Protein AF-H7FRU9-F1 (afdb_monomer_lite)

Radius of gyration: 12.47 Å; chains: 1; bounding box: 28×18×34 Å

Sequence (49 aa):
MRIATDKVDATSKLSNVISMIDKLAKKNIIHDNKASNLKSKLTKFVSKL

Structure (mmCIF, N/CA/C/O backbone):
data_AF-H7FRU9-F1
#
_entry.id   AF-H7FRU9-F1
#
loop_
_atom_site.group_PDB
_atom_site.id
_atom_site.type_symbol
_atom_site.label_atom_id
_atom_site.label_alt_id
_atom_site.label_comp_id
_atom_site.label_asym_id
_atom_site.label_entity_id
_atom_site.label_seq_id
_atom_site.pdbx_PDB_ins_code
_atom_site.Cartn_x
_atom_site.Cartn_y
_atom_site.Cartn_z
_atom_site.occupancy
_atom_site.B_iso_or_equiv
_atom_site.auth_seq_id
_atom_site.auth_comp_id
_atom_site.auth_asym_id
_atom_site.auth_atom_id
_atom_site.pdbx_PDB_model_num
ATOM 1 N N . MET A 1 1 ? 20.597 -7.237 -21.315 1.00 44.34 1 MET A N 1
ATOM 2 C CA . MET A 1 1 ? 19.361 -7.895 -20.830 1.00 44.34 1 MET A CA 1
ATOM 3 C C . MET A 1 1 ? 19.040 -7.446 -19.399 1.00 44.34 1 MET A C 1
ATOM 5 O O . MET A 1 1 ? 19.567 -8.037 -18.472 1.00 44.34 1 MET A O 1
ATOM 9 N N . ARG A 1 2 ? 18.237 -6.381 -19.212 1.00 51.66 2 ARG A N 1
ATOM 10 C CA . ARG A 1 2 ? 17.653 -5.946 -17.911 1.00 51.66 2 ARG A CA 1
ATOM 11 C C . ARG A 1 2 ? 16.332 -5.161 -18.094 1.00 51.66 2 ARG A C 1
ATOM 13 O O . ARG A 1 2 ? 16.033 -4.268 -17.319 1.00 51.66 2 ARG A O 1
ATOM 20 N N . ILE A 1 3 ? 15.598 -5.390 -19.187 1.00 50.38 3 ILE A N 1
ATOM 21 C CA . ILE A 1 3 ? 14.496 -4.491 -19.603 1.00 50.38 3 ILE A CA 1
ATOM 22 C C . ILE A 1 3 ? 13.114 -5.156 -19.450 1.00 50.38 3 ILE A C 1
ATOM 24 O O . ILE A 1 3 ? 12.106 -4.466 -19.392 1.00 50.38 3 ILE A O 1
ATOM 28 N N . ALA A 1 4 ? 13.052 -6.487 -19.319 1.00 50.22 4 ALA A N 1
ATOM 29 C CA . ALA A 1 4 ? 11.789 -7.233 -19.361 1.00 50.22 4 ALA A CA 1
ATOM 30 C C . ALA A 1 4 ? 11.556 -8.209 -18.191 1.00 50.22 4 ALA A C 1
ATOM 32 O O . ALA A 1 4 ? 10.449 -8.717 -18.056 1.00 50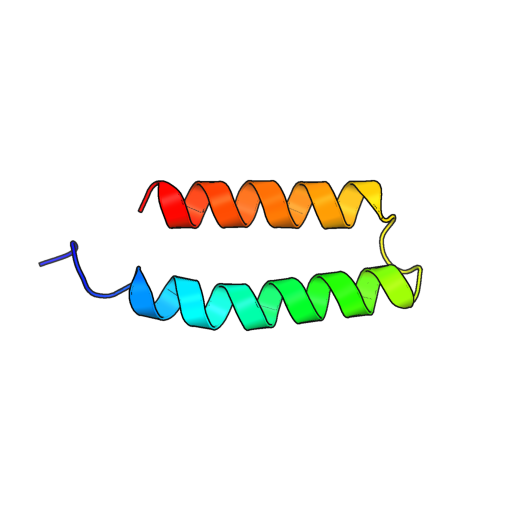.22 4 ALA A O 1
ATOM 33 N N . THR A 1 5 ? 12.549 -8.484 -17.338 1.00 52.66 5 THR A N 1
ATOM 34 C CA . THR A 1 5 ? 12.455 -9.588 -16.363 1.00 52.66 5 THR A CA 1
ATOM 35 C C . THR A 1 5 ? 11.574 -9.305 -15.153 1.00 52.66 5 THR A C 1
ATOM 37 O O . THR A 1 5 ? 11.045 -10.247 -14.582 1.00 52.66 5 THR A O 1
ATOM 40 N N . ASP A 1 6 ? 11.344 -8.044 -14.783 1.00 57.50 6 ASP A N 1
ATOM 41 C CA . ASP A 1 6 ? 10.758 -7.759 -13.467 1.00 57.50 6 ASP A CA 1
ATOM 42 C C . ASP A 1 6 ? 9.508 -6.890 -13.501 1.00 57.50 6 ASP A C 1
ATOM 44 O O . ASP A 1 6 ? 8.872 -6.731 -12.474 1.00 57.50 6 ASP A O 1
ATOM 48 N N . LYS A 1 7 ? 9.094 -6.331 -14.640 1.00 63.78 7 LYS A N 1
ATOM 49 C CA . LYS A 1 7 ? 7.921 -5.438 -14.673 1.00 63.78 7 LYS A CA 1
ATOM 50 C C . LYS A 1 7 ? 6.607 -6.216 -14.556 1.00 63.78 7 LYS A C 1
ATOM 52 O O . LYS A 1 7 ? 5.720 -5.844 -13.790 1.00 63.78 7 LYS A O 1
ATOM 57 N N . VAL A 1 8 ? 6.518 -7.346 -15.257 1.00 67.50 8 VAL A N 1
ATOM 58 C CA . VAL A 1 8 ? 5.390 -8.290 -15.158 1.00 67.50 8 VAL A CA 1
ATOM 59 C C . VAL A 1 8 ? 5.379 -8.949 -13.775 1.00 67.50 8 VAL A C 1
ATOM 61 O O . VAL A 1 8 ? 4.353 -8.994 -13.099 1.00 67.50 8 VAL A O 1
ATOM 64 N N . ASP A 1 9 ? 6.557 -9.355 -13.311 1.00 72.75 9 ASP A N 1
ATOM 65 C CA . ASP A 1 9 ? 6.753 -10.038 -12.035 1.00 72.75 9 ASP A CA 1
ATOM 66 C C . ASP A 1 9 ? 6.501 -9.114 -10.827 1.00 72.75 9 ASP A C 1
ATOM 68 O O . ASP A 1 9 ? 5.852 -9.494 -9.847 1.00 72.75 9 ASP A O 1
ATOM 72 N N . ALA A 1 10 ? 6.925 -7.851 -10.924 1.00 74.12 10 ALA A N 1
ATOM 73 C CA . ALA A 1 10 ? 6.636 -6.805 -9.951 1.00 74.12 10 ALA A CA 1
ATOM 74 C C . ALA A 1 10 ? 5.154 -6.444 -9.935 1.00 74.12 10 ALA A C 1
ATOM 76 O O . ALA A 1 10 ? 4.633 -6.184 -8.858 1.00 74.12 10 ALA A O 1
ATOM 77 N N . THR A 1 11 ? 4.453 -6.468 -11.072 1.00 77.00 11 THR A N 1
ATOM 78 C CA . THR A 1 11 ? 3.004 -6.195 -11.117 1.00 77.00 11 THR A CA 1
ATOM 79 C C . THR A 1 11 ? 2.212 -7.283 -10.381 1.00 77.00 11 THR A C 1
ATOM 81 O O . THR A 1 11 ? 1.324 -6.978 -9.577 1.00 77.00 11 THR A O 1
ATOM 84 N N . SER A 1 12 ? 2.592 -8.552 -10.562 1.00 78.50 12 SER A N 1
ATOM 85 C CA . SER A 1 12 ? 2.020 -9.675 -9.803 1.00 78.50 12 SER A CA 1
ATOM 86 C C . SER A 1 12 ? 2.331 -9.582 -8.306 1.00 78.50 12 SER A C 1
ATOM 88 O O . SER A 1 12 ? 1.430 -9.685 -7.469 1.00 78.50 12 SER A O 1
ATOM 90 N N . LYS A 1 13 ? 3.591 -9.318 -7.937 1.00 82.19 13 LYS A N 1
ATOM 91 C CA . LYS A 1 13 ? 4.002 -9.159 -6.529 1.00 82.19 13 LYS A CA 1
ATOM 92 C C . LYS A 1 13 ? 3.352 -7.934 -5.872 1.00 82.19 13 LYS A C 1
ATOM 94 O O . LYS A 1 13 ? 2.992 -7.992 -4.696 1.00 82.19 13 LYS A O 1
ATOM 99 N N . LEU A 1 14 ? 3.132 -6.859 -6.627 1.00 85.00 14 LEU A N 1
ATOM 100 C CA . LEU A 1 14 ? 2.485 -5.633 -6.164 1.00 85.00 14 LEU A CA 1
ATOM 101 C C . LEU A 1 14 ? 1.051 -5.900 -5.691 1.00 85.00 14 LEU A C 1
ATOM 103 O O . LEU A 1 14 ? 0.682 -5.431 -4.617 1.00 85.00 14 LEU A O 1
ATOM 107 N N . SER A 1 15 ? 0.272 -6.701 -6.422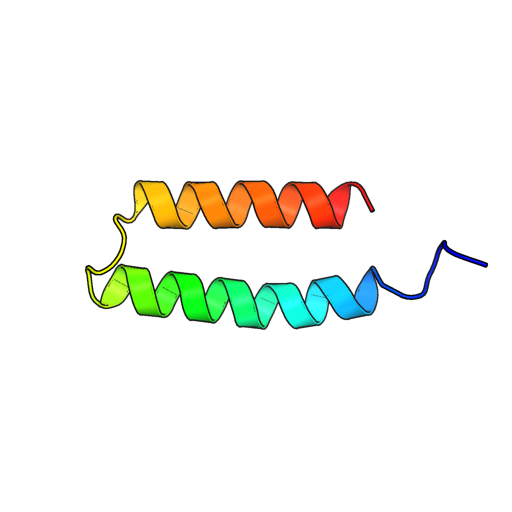 1.00 86.88 15 SER A N 1
ATOM 108 C CA . SER A 1 15 ? -1.109 -7.041 -6.033 1.00 86.88 15 SER A CA 1
ATOM 109 C C . SER A 1 15 ? -1.175 -7.786 -4.691 1.00 86.88 15 SER A C 1
ATOM 111 O O . SER A 1 15 ? -2.030 -7.494 -3.847 1.00 86.88 15 SER A O 1
ATOM 113 N N . ASN A 1 16 ? -0.219 -8.689 -4.442 1.00 88.31 16 ASN A N 1
ATOM 114 C CA . ASN A 1 16 ? -0.098 -9.394 -3.163 1.00 88.31 16 ASN A CA 1
ATOM 115 C C . ASN A 1 16 ? 0.279 -8.441 -2.018 1.00 88.31 16 ASN A C 1
ATOM 117 O O . ASN A 1 16 ? -0.344 -8.477 -0.954 1.00 88.31 16 ASN A O 1
ATOM 121 N N . VAL A 1 17 ? 1.250 -7.550 -2.237 1.00 88.12 17 VAL A N 1
ATOM 122 C CA . VAL A 1 17 ? 1.687 -6.568 -1.228 1.00 88.12 17 VAL A CA 1
ATOM 123 C C . VAL A 1 17 ? 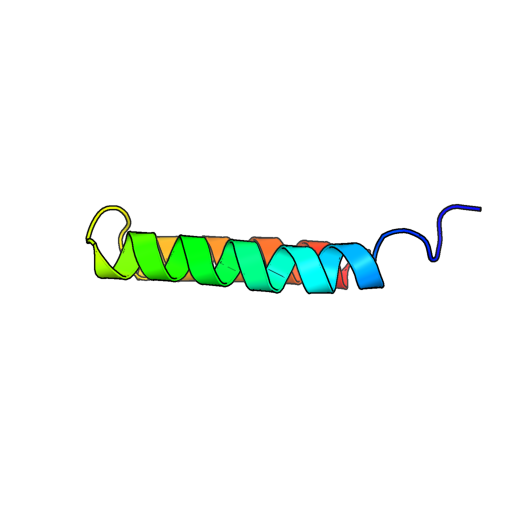0.581 -5.558 -0.914 1.00 88.12 17 VAL A C 1
ATOM 125 O O . VAL A 1 17 ? 0.342 -5.270 0.258 1.00 88.12 17 VAL A O 1
ATOM 128 N N . ILE A 1 18 ? -0.146 -5.065 -1.921 1.00 90.81 18 ILE A N 1
ATOM 129 C CA . ILE A 1 18 ? -1.305 -4.179 -1.724 1.00 90.81 18 ILE A CA 1
ATOM 130 C C . ILE A 1 18 ? -2.359 -4.876 -0.857 1.00 90.81 18 ILE A C 1
ATOM 132 O O . ILE A 1 18 ? -2.820 -4.298 0.126 1.00 90.81 18 ILE A O 1
ATOM 136 N N . SER A 1 19 ? -2.660 -6.144 -1.147 1.00 91.94 19 SER A N 1
ATOM 137 C CA . SER A 1 19 ? -3.604 -6.941 -0.356 1.00 91.94 19 SER A CA 1
ATOM 138 C C . SER A 1 19 ? -3.152 -7.125 1.099 1.00 91.94 19 SER A C 1
ATOM 140 O O . SER A 1 19 ? -3.984 -7.128 2.008 1.00 91.94 19 SER A O 1
ATOM 142 N N . MET A 1 20 ? -1.846 -7.266 1.357 1.00 93.31 20 MET A N 1
ATOM 143 C CA . MET A 1 20 ? -1.303 -7.319 2.723 1.00 93.31 20 MET A CA 1
ATOM 144 C C . MET A 1 20 ? -1.428 -5.970 3.434 1.00 93.31 20 MET A C 1
ATOM 146 O O . MET A 1 20 ? -1.874 -5.936 4.579 1.00 93.31 20 MET A O 1
ATOM 150 N N . ILE A 1 21 ? -1.101 -4.866 2.757 1.00 91.12 21 ILE A N 1
ATOM 151 C CA . ILE A 1 21 ? -1.257 -3.507 3.296 1.00 91.12 21 ILE A CA 1
ATOM 152 C C . ILE A 1 21 ? -2.723 -3.253 3.672 1.00 91.12 21 ILE A C 1
ATOM 154 O O . ILE A 1 21 ? -2.998 -2.773 4.769 1.00 91.12 21 ILE A O 1
ATOM 158 N N . ASP A 1 22 ? -3.666 -3.647 2.818 1.00 92.38 22 ASP A N 1
ATOM 159 C CA . ASP A 1 22 ? -5.097 -3.490 3.088 1.00 92.38 22 ASP A CA 1
ATOM 160 C C . ASP A 1 22 ? -5.584 -4.339 4.262 1.00 92.38 22 ASP A C 1
ATOM 162 O O . ASP A 1 22 ? -6.389 -3.880 5.073 1.00 92.38 22 ASP A O 1
ATOM 166 N N . LYS A 1 23 ? -5.061 -5.559 4.418 1.00 94.62 23 LYS A N 1
ATOM 167 C CA . LYS A 1 23 ? -5.352 -6.391 5.594 1.00 94.62 23 LYS A CA 1
ATOM 168 C C . LYS A 1 23 ? -4.821 -5.762 6.884 1.00 94.62 23 LYS A C 1
ATOM 170 O O . LYS A 1 23 ? -5.497 -5.836 7.906 1.00 94.62 23 LYS A O 1
ATOM 175 N N . LEU A 1 24 ? -3.637 -5.152 6.852 1.00 92.94 24 LEU A N 1
ATOM 176 C CA . LEU A 1 24 ? -3.047 -4.483 8.016 1.00 92.94 24 LEU A CA 1
ATOM 177 C C . LEU A 1 24 ? -3.796 -3.190 8.377 1.00 92.94 24 LEU A C 1
ATOM 179 O O . LEU A 1 24 ? -3.978 -2.919 9.564 1.00 92.94 24 LEU A O 1
ATOM 183 N N . ALA A 1 25 ? -4.278 -2.442 7.380 1.00 93.94 25 ALA A N 1
ATOM 184 C CA . ALA A 1 25 ? -5.117 -1.259 7.585 1.00 93.94 25 ALA A CA 1
ATOM 185 C C . ALA A 1 25 ? -6.468 -1.626 8.216 1.00 93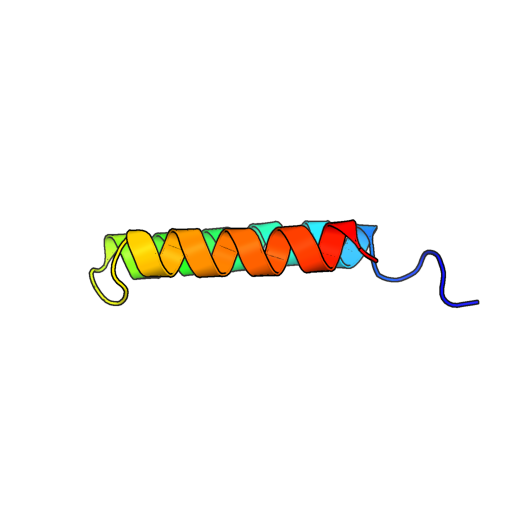.94 25 ALA A C 1
ATOM 187 O O . ALA A 1 25 ? -6.828 -1.093 9.260 1.00 93.94 25 ALA A O 1
ATOM 188 N N . LYS A 1 26 ? -7.155 -2.649 7.682 1.00 93.44 26 LYS A N 1
ATOM 189 C CA . LYS A 1 26 ? -8.418 -3.163 8.251 1.00 93.44 26 LYS A CA 1
ATOM 190 C C . LYS A 1 26 ? -8.287 -3.666 9.690 1.00 93.44 26 LYS A C 1
ATOM 192 O O . LYS A 1 26 ? -9.251 -3.620 10.445 1.00 93.44 26 LYS A O 1
ATOM 197 N N . LYS A 1 27 ? -7.108 -4.165 10.071 1.00 95.38 27 LYS A N 1
ATOM 198 C CA . LYS A 1 27 ? -6.802 -4.589 11.446 1.00 95.38 27 LYS A CA 1
ATOM 199 C C . LYS A 1 27 ? -6.401 -3.429 12.368 1.00 95.38 27 LYS A C 1
ATOM 201 O O . LYS A 1 27 ? -6.018 -3.691 13.501 1.00 95.38 27 LYS A O 1
ATOM 206 N N . ASN A 1 28 ? -6.464 -2.179 11.902 1.00 92.38 28 ASN A N 1
ATOM 207 C CA . ASN A 1 28 ? -6.015 -0.979 12.616 1.00 92.38 28 ASN A CA 1
ATOM 208 C C . ASN A 1 28 ? -4.530 -1.012 13.039 1.00 92.38 28 ASN A C 1
ATOM 210 O O . ASN A 1 28 ? -4.122 -0.281 13.936 1.00 92.38 28 ASN A O 1
ATOM 214 N N . ILE A 1 29 ? -3.696 -1.840 12.392 1.00 95.75 29 ILE A N 1
ATOM 215 C CA . ILE A 1 29 ? -2.248 -1.926 12.677 1.00 95.75 29 ILE A CA 1
ATOM 216 C C . ILE A 1 29 ? -1.507 -0.744 12.036 1.00 95.75 29 ILE A C 1
ATOM 218 O O . ILE A 1 29 ? -0.517 -0.246 12.567 1.00 95.75 29 ILE A O 1
ATOM 222 N N . ILE A 1 30 ? -1.991 -0.283 10.882 1.00 93.56 30 ILE A N 1
ATOM 223 C CA . ILE A 1 30 ? -1.510 0.915 10.192 1.00 93.56 30 ILE A CA 1
ATOM 224 C C . ILE A 1 30 ? -2.693 1.825 9.874 1.00 93.56 30 ILE A C 1
ATOM 226 O O . ILE A 1 30 ? -3.755 1.355 9.490 1.00 93.56 30 ILE A O 1
ATOM 230 N N . HIS A 1 31 ? -2.490 3.134 10.000 1.00 95.00 31 HIS A N 1
ATOM 231 C CA . HIS A 1 31 ? -3.501 4.129 9.649 1.00 95.00 31 HIS A CA 1
ATOM 232 C C . HIS A 1 31 ? -3.781 4.131 8.134 1.00 95.00 31 HIS A C 1
ATOM 234 O O . HIS A 1 31 ? -2.844 3.996 7.339 1.00 95.00 31 HIS A O 1
ATOM 240 N N . ASP A 1 32 ? -5.024 4.397 7.721 1.00 92.62 32 ASP A N 1
ATOM 241 C CA . ASP A 1 32 ? -5.452 4.400 6.310 1.00 92.62 32 ASP A CA 1
ATOM 242 C C . ASP A 1 32 ? -4.598 5.324 5.430 1.00 92.62 32 ASP A C 1
ATOM 244 O O . ASP A 1 32 ? -4.068 4.918 4.397 1.00 92.62 32 ASP A O 1
ATOM 248 N N . ASN A 1 33 ? -4.338 6.550 5.895 1.00 94.19 33 ASN A N 1
ATOM 249 C CA . ASN A 1 33 ? -3.404 7.477 5.244 1.00 94.19 33 ASN A CA 1
ATOM 250 C C . ASN A 1 33 ? -1.994 6.893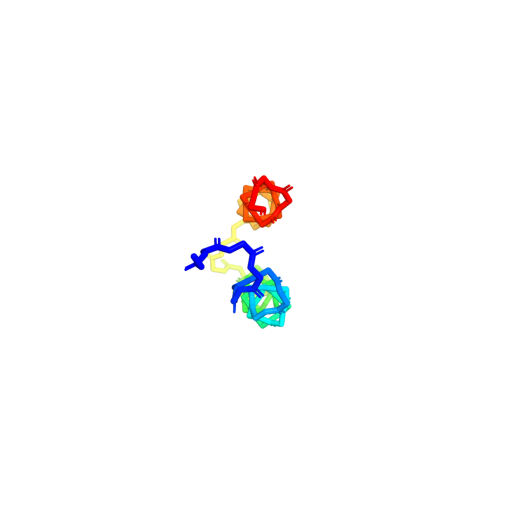 5.042 1.00 94.19 33 ASN A C 1
ATOM 252 O O . ASN A 1 33 ? -1.345 7.163 4.027 1.00 94.19 33 ASN A O 1
ATOM 256 N N . LYS A 1 34 ? -1.486 6.087 5.982 1.00 93.88 34 LYS A N 1
ATOM 257 C CA . LYS A 1 34 ? -0.172 5.442 5.847 1.00 93.88 34 LYS A CA 1
ATOM 258 C C . LYS A 1 34 ? -0.227 4.282 4.851 1.00 93.88 34 LYS A C 1
ATOM 260 O O . LYS A 1 34 ? 0.683 4.170 4.031 1.00 93.88 34 LYS A O 1
ATOM 265 N N . ALA A 1 35 ? -1.296 3.489 4.859 1.00 93.75 35 ALA A N 1
ATOM 266 C CA . ALA A 1 35 ? -1.538 2.452 3.859 1.00 93.75 35 ALA A CA 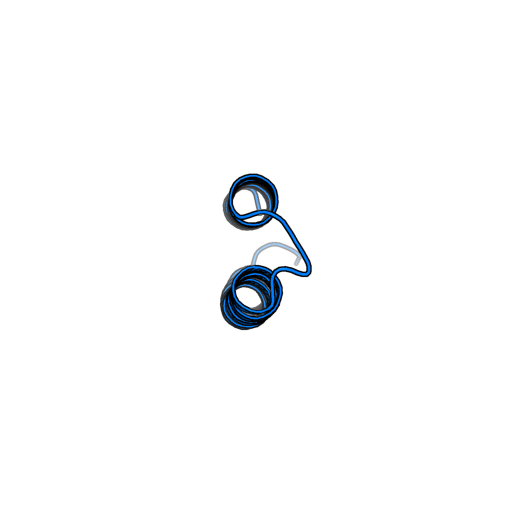1
ATOM 267 C C . ALA A 1 35 ? -1.592 3.041 2.436 1.00 93.75 35 ALA A C 1
ATOM 269 O O . ALA A 1 35 ? -0.850 2.598 1.558 1.00 93.75 35 ALA A O 1
ATOM 270 N N . SER A 1 36 ? -2.371 4.103 2.221 1.00 93.31 36 SER A N 1
ATOM 271 C CA . SER A 1 36 ? -2.470 4.809 0.933 1.00 93.31 36 SER A CA 1
ATOM 272 C C . SER A 1 36 ? -1.129 5.384 0.463 1.00 93.31 36 SER A C 1
ATOM 274 O O . SER A 1 36 ? -0.759 5.233 -0.704 1.00 93.31 36 SER A O 1
ATOM 276 N N . ASN A 1 37 ? -0.346 5.968 1.376 1.00 94.88 37 ASN A N 1
ATOM 277 C CA . ASN A 1 37 ? 0.996 6.466 1.063 1.00 94.88 37 ASN A CA 1
ATOM 278 C C . ASN A 1 37 ? 1.955 5.349 0.620 1.00 94.88 37 ASN A C 1
ATOM 280 O O . ASN A 1 37 ? 2.713 5.533 -0.336 1.00 94.88 37 ASN A O 1
ATOM 284 N N . LEU A 1 38 ? 1.926 4.190 1.286 1.00 92.69 38 LEU A N 1
ATOM 285 C CA . LEU A 1 38 ? 2.758 3.039 0.921 1.00 92.69 38 LEU A CA 1
ATOM 286 C C . LEU A 1 38 ? 2.380 2.487 -0.460 1.00 92.69 38 LEU A C 1
ATOM 288 O O . LEU A 1 38 ? 3.271 2.278 -1.285 1.00 92.69 38 LEU A O 1
ATOM 292 N N . LYS A 1 39 ? 1.079 2.345 -0.753 1.00 90.25 39 LYS A N 1
ATOM 293 C CA . LYS A 1 39 ? 0.592 1.914 -2.077 1.00 90.25 39 LYS A CA 1
ATOM 294 C C . LYS A 1 39 ? 1.045 2.855 -3.192 1.00 90.25 39 LYS A C 1
ATOM 296 O O . LYS A 1 39 ? 1.540 2.397 -4.221 1.00 90.25 39 LYS A O 1
ATOM 301 N N . SER A 1 40 ? 0.919 4.168 -2.983 1.00 91.75 40 SER A N 1
ATOM 302 C CA . SER A 1 40 ? 1.312 5.170 -3.981 1.00 91.75 40 SER A CA 1
ATOM 303 C C . SER A 1 40 ? 2.813 5.113 -4.291 1.00 91.75 40 SER A C 1
ATOM 305 O O . SER A 1 40 ? 3.201 5.131 -5.459 1.00 91.75 40 SER A O 1
ATOM 307 N N . LYS A 1 41 ? 3.669 4.982 -3.267 1.00 89.50 41 LYS A N 1
ATOM 308 C CA . LYS A 1 41 ? 5.128 4.867 -3.449 1.00 89.50 41 LYS A CA 1
ATOM 309 C C . LYS A 1 41 ? 5.522 3.609 -4.227 1.00 89.50 41 LYS A C 1
ATOM 311 O O . LYS A 1 41 ? 6.319 3.704 -5.157 1.00 89.50 41 LYS A O 1
ATOM 316 N N . LEU A 1 42 ? 4.943 2.463 -3.873 1.00 86.69 42 LEU A N 1
ATOM 317 C CA . LEU A 1 42 ? 5.182 1.184 -4.550 1.00 86.69 42 LEU A CA 1
ATOM 318 C C . LEU A 1 42 ? 4.734 1.221 -6.015 1.00 86.69 42 LEU A C 1
ATOM 320 O O . LEU A 1 42 ? 5.495 0.836 -6.897 1.00 86.69 42 LEU A O 1
ATOM 324 N N . THR A 1 43 ? 3.544 1.763 -6.282 1.00 86.69 43 THR A N 1
ATOM 325 C CA . THR A 1 43 ? 3.019 1.893 -7.651 1.00 86.69 43 THR A CA 1
ATOM 326 C C . THR A 1 43 ? 3.937 2.764 -8.508 1.00 86.69 43 THR A C 1
ATOM 328 O O . THR A 1 43 ? 4.331 2.354 -9.593 1.00 86.69 43 THR A O 1
ATOM 331 N N . LYS A 1 44 ? 4.372 3.923 -7.991 1.00 87.62 44 LYS A N 1
ATOM 332 C CA . LYS A 1 44 ? 5.307 4.817 -8.697 1.00 87.62 44 LYS A CA 1
ATOM 333 C C . LYS A 1 44 ? 6.645 4.152 -9.015 1.00 87.62 44 LYS A C 1
ATOM 335 O O . LYS A 1 44 ? 7.215 4.423 -10.066 1.00 87.62 44 LYS A O 1
ATOM 340 N N . PHE A 1 45 ? 7.153 3.306 -8.121 1.00 83.75 45 PHE A N 1
ATOM 341 C CA . PHE A 1 45 ? 8.397 2.574 -8.347 1.00 83.75 45 PHE A CA 1
ATOM 342 C C . PHE A 1 45 ? 8.252 1.556 -9.486 1.00 83.75 45 PHE A C 1
ATOM 344 O O . PHE A 1 45 ? 9.089 1.526 -10.383 1.00 83.75 45 PHE A O 1
ATOM 351 N N . VAL A 1 46 ? 7.154 0.793 -9.501 1.00 81.00 46 VAL A N 1
ATOM 352 C CA . VAL A 1 46 ? 6.858 -0.184 -10.565 1.00 81.00 46 VAL A CA 1
ATOM 353 C C . VAL A 1 46 ? 6.581 0.498 -11.908 1.00 81.00 46 VAL A C 1
ATOM 355 O O . VAL A 1 46 ? 6.988 -0.017 -12.942 1.00 81.00 46 VAL A O 1
ATOM 358 N N . SER A 1 47 ? 5.942 1.672 -11.910 1.00 81.88 47 SER A N 1
ATOM 359 C CA . SER A 1 47 ? 5.724 2.458 -13.133 1.00 81.88 47 SER A CA 1
ATOM 360 C C . SER A 1 47 ? 6.996 3.107 -13.690 1.00 81.88 47 SER A C 1
ATOM 362 O O . SER A 1 47 ? 7.009 3.472 -14.863 1.00 81.88 47 SER A O 1
ATOM 364 N N . LYS A 1 48 ? 8.026 3.308 -12.853 1.00 79.56 48 LYS A N 1
ATOM 365 C CA . LYS A 1 48 ? 9.316 3.900 -13.246 1.00 79.56 48 LYS A CA 1
ATOM 366 C C . LYS A 1 48 ? 10.329 2.852 -13.733 1.00 79.56 48 LYS A C 1
ATOM 368 O O . LYS A 1 48 ? 11.245 3.214 -14.469 1.00 79.56 48 LYS A O 1
ATOM 373 N N . LEU A 1 49 ? 10.172 1.594 -13.310 1.00 69.81 49 LEU A N 1
ATOM 374 C CA . LEU A 1 49 ? 10.747 0.417 -13.978 1.00 69.81 49 LEU A CA 1
ATOM 375 C C . LEU A 1 49 ? 10.131 0.269 -15.373 1.00 69.81 49 LEU A C 1
ATOM 377 O O . LEU A 1 49 ? 10.688 -0.406 -16.261 1.00 69.81 49 LEU A O 1
#

pLDDT: mean 82.88, std 14.17, range [44.34, 95.75]

InterPro domains:
  IPR002583 Small ribosomal subunit protein bS20 [PF01649] (4-46)
  IPR002583 Small ribosomal subunit protein bS20 [TIGR00029] (4-46)
  IPR036510 Small ribosomal subunit protein bS20 superfamily [G3DSA:1.20.58.110] (2-49)
  IPR036510 Small ribosomal subunit protein bS20 superfamily [SSF46992] (5-49)

Secondary structure (DSSP, 8-state):
--SSSSHHHHHHHHHHHHHHHHHHHHTTSS-HHHHHHHHHHHHHHHHH-

Foldseek 3Di:
DPDPDPLVVLVVVLVVVLVVLVVCCVVVVDPPVVSVVVNVVSVVVSVVD

Organism: Flavobacterium frigoris (strain PS1) (NCBI:txid1086011)